Protein AF-A0A7Y2GYH1-F1 (afdb_monomer)

pLDDT: mean 75.06, std 11.49, range [41.12, 90.88]

Radius of gyration: 18.03 Å; Cα contacts (8 Å, |Δi|>4): 15; chains: 1; bounding box: 30×23×61 Å

Structure (mmCIF, N/CA/C/O backbone):
data_AF-A0A7Y2GYH1-F1
#
_entry.id   AF-A0A7Y2GYH1-F1
#
loop_
_atom_site.group_PDB
_atom_site.id
_atom_site.type_symbol
_atom_site.label_atom_id
_atom_site.label_alt_id
_atom_site.label_comp_id
_atom_site.label_asym_id
_atom_site.label_entity_id
_atom_site.label_seq_id
_atom_site.pdbx_PDB_ins_code
_atom_site.Cartn_x
_atom_site.Cartn_y
_atom_site.Cartn_z
_atom_site.occupancy
_atom_site.B_iso_or_equiv
_atom_site.auth_seq_id
_atom_site.auth_comp_id
_atom_site.auth_asym_id
_atom_site.auth_atom_id
_atom_site.pdbx_PDB_model_num
ATOM 1 N N . MET A 1 1 ? -15.263 -2.329 38.476 1.00 41.12 1 MET A N 1
ATOM 2 C CA . MET A 1 1 ? -14.025 -2.212 37.676 1.00 41.12 1 MET A CA 1
ATOM 3 C C . MET A 1 1 ? -14.426 -1.704 36.300 1.00 41.12 1 MET A C 1
ATOM 5 O O . MET A 1 1 ? -15.159 -2.406 35.620 1.00 41.12 1 MET A O 1
ATOM 9 N N . SER A 1 2 ? -14.077 -0.464 35.945 1.00 42.12 2 SER A N 1
ATOM 10 C CA . SER A 1 2 ? -14.417 0.104 34.632 1.00 42.12 2 SER A CA 1
ATOM 11 C C . SER A 1 2 ? -13.422 -0.423 33.597 1.00 42.12 2 SER A C 1
ATOM 13 O O . SER A 1 2 ? -12.247 -0.068 33.655 1.00 42.12 2 SER A O 1
ATOM 15 N N . HIS A 1 3 ? -13.866 -1.307 32.701 1.00 51.84 3 HIS A N 1
ATOM 16 C CA . HIS A 1 3 ? -13.098 -1.705 31.520 1.00 51.84 3 HIS A CA 1
ATOM 17 C C . HIS A 1 3 ? -13.133 -0.523 30.541 1.00 51.84 3 HIS A C 1
ATOM 19 O O . HIS A 1 3 ? -14.071 -0.370 29.763 1.00 51.84 3 HIS A O 1
ATOM 25 N N . ASN A 1 4 ? -12.149 0.373 30.640 1.00 55.56 4 ASN A N 1
ATOM 26 C CA . ASN A 1 4 ? -11.893 1.344 29.584 1.00 55.56 4 ASN A CA 1
ATOM 27 C C . ASN A 1 4 ? -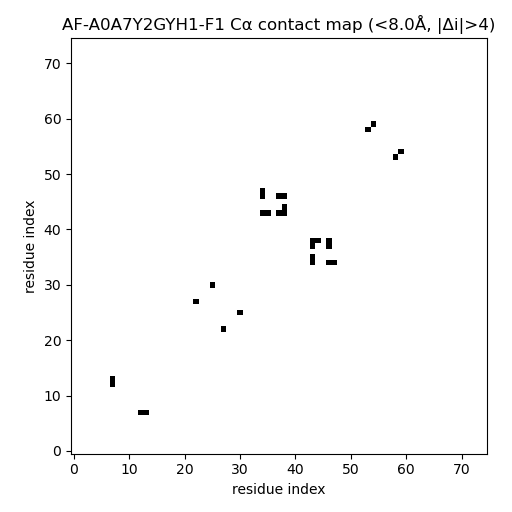11.333 0.562 28.396 1.00 55.56 4 ASN A C 1
ATOM 29 O O . ASN A 1 4 ? -10.154 0.222 28.382 1.00 55.56 4 ASN A O 1
ATOM 33 N N . ASP A 1 5 ? -12.182 0.250 27.418 1.00 57.75 5 ASP A N 1
ATOM 34 C CA . ASP A 1 5 ? -11.710 -0.149 26.098 1.00 57.75 5 ASP A CA 1
ATOM 35 C C . ASP A 1 5 ? -10.821 0.985 2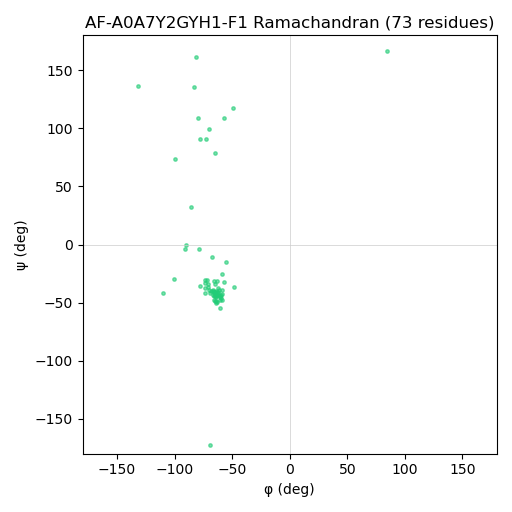5.576 1.00 57.75 5 ASP A C 1
ATOM 37 O O . ASP A 1 5 ? -11.326 2.063 25.250 1.00 57.75 5 ASP A O 1
ATOM 41 N N . GL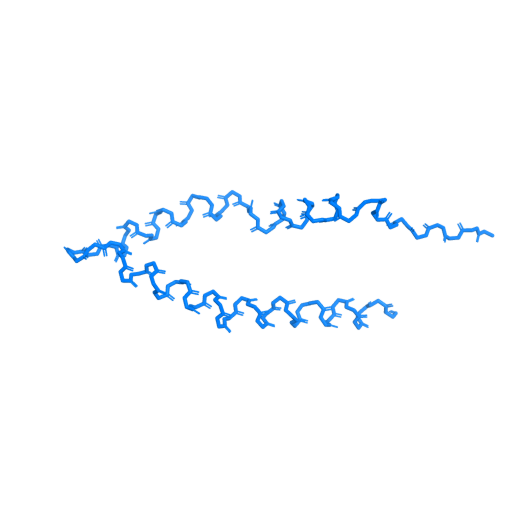U A 1 6 ? -9.507 0.764 25.511 1.00 59.62 6 GLU A N 1
ATOM 42 C CA . GLU A 1 6 ? -8.540 1.690 24.918 1.00 59.62 6 GLU A CA 1
ATOM 43 C C . GLU A 1 6 ? -8.822 1.823 23.415 1.00 59.62 6 GLU A C 1
ATOM 45 O O . GLU A 1 6 ? -8.221 1.187 22.550 1.00 59.62 6 GLU A O 1
ATOM 50 N N . ARG A 1 7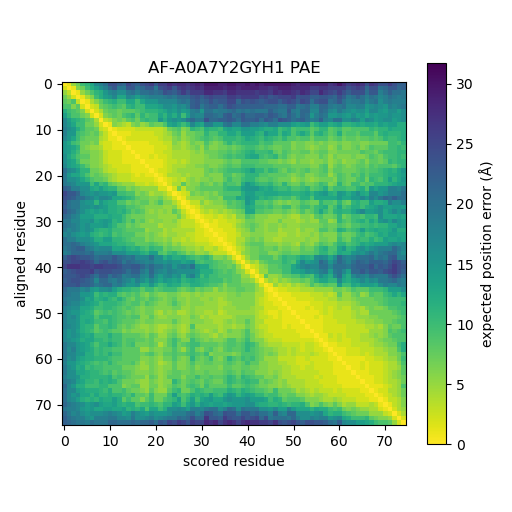 ? -9.829 2.627 23.081 1.00 62.09 7 ARG A N 1
ATOM 51 C CA . ARG A 1 7 ? -10.141 3.011 21.712 1.00 62.09 7 ARG A CA 1
ATOM 52 C C . ARG A 1 7 ? -9.232 4.170 21.343 1.00 62.09 7 ARG A C 1
ATOM 54 O O . ARG A 1 7 ? -9.081 5.118 22.110 1.00 62.09 7 ARG A O 1
ATOM 61 N N . PHE A 1 8 ? -8.658 4.112 20.143 1.00 64.44 8 PHE A N 1
ATOM 62 C CA . PHE A 1 8 ? -7.922 5.237 19.574 1.00 64.44 8 PHE A CA 1
ATOM 63 C C . PHE A 1 8 ? -8.760 6.517 19.692 1.00 64.44 8 PHE A C 1
ATOM 65 O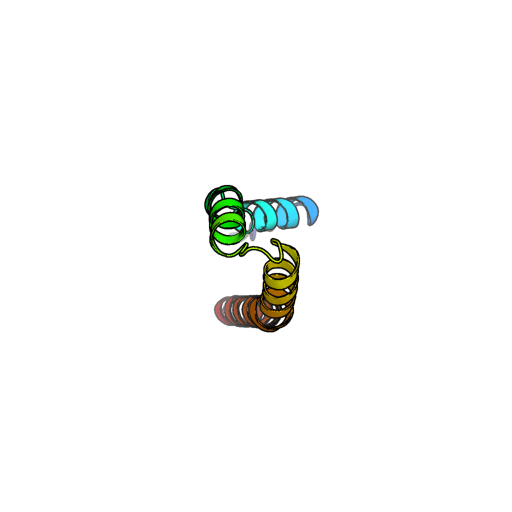 O . PHE A 1 8 ? -9.844 6.612 19.117 1.00 64.44 8 PHE A O 1
ATOM 72 N N . SER A 1 9 ? -8.235 7.492 20.440 1.00 67.06 9 SER A N 1
ATOM 73 C CA . SER A 1 9 ? -8.909 8.759 20.761 1.00 67.06 9 SER A CA 1
ATOM 74 C C . SER A 1 9 ? -9.288 9.563 19.505 1.00 67.06 9 SER A C 1
ATOM 76 O O . SER A 1 9 ? -10.264 10.308 19.497 1.00 67.06 9 SER A O 1
ATOM 78 N N . SER A 1 10 ? -8.570 9.352 18.393 1.00 79.44 10 SER A N 1
ATOM 79 C CA . SER A 1 10 ? -8.849 9.997 17.111 1.00 79.44 10 SER A CA 1
ATOM 80 C C . SER A 1 10 ? -8.871 9.006 15.950 1.00 79.44 10 SER A C 1
ATOM 82 O O . SER A 1 10 ? -7.972 8.175 15.800 1.00 79.44 10 SER A O 1
ATOM 84 N N . ARG A 1 11 ? -9.866 9.163 15.063 1.00 78.06 11 ARG A N 1
ATOM 85 C CA . ARG A 1 11 ? -9.949 8.445 13.777 1.00 78.06 11 ARG A CA 1
ATOM 86 C C . ARG A 1 11 ? -8.705 8.677 12.920 1.00 78.06 11 ARG A C 1
ATOM 88 O O . ARG A 1 11 ? -8.294 7.770 12.210 1.00 78.06 11 ARG A O 1
ATOM 95 N N . LEU A 1 12 ? -8.094 9.861 13.021 1.00 81.06 12 LEU A N 1
ATOM 96 C CA . LEU A 1 12 ? -6.842 10.179 12.332 1.00 81.06 12 LEU A CA 1
ATOM 97 C C . LEU A 1 12 ? -5.670 9.374 12.895 1.00 81.06 12 LEU A C 1
ATOM 99 O O . LEU A 1 12 ? -4.868 8.868 12.121 1.00 81.06 12 LEU A O 1
ATOM 103 N N . GLY A 1 13 ? -5.606 9.201 14.220 1.00 83.56 13 GLY A N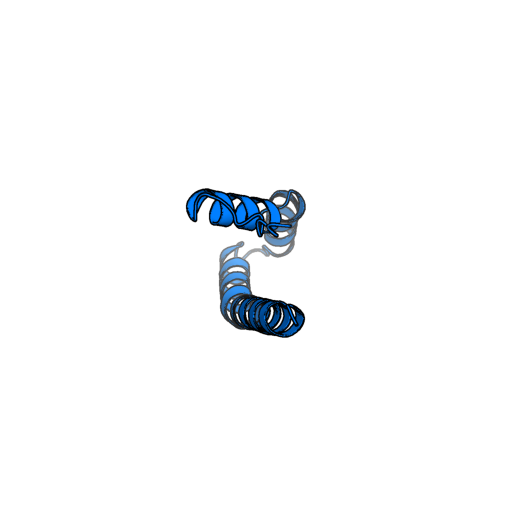 1
ATOM 104 C CA . GLY A 1 13 ? -4.588 8.368 14.866 1.00 83.56 13 GLY A CA 1
ATOM 105 C C . GLY A 1 13 ? -4.693 6.909 14.428 1.00 83.56 13 GLY A C 1
ATOM 106 O O . GLY A 1 13 ? -3.692 6.313 14.049 1.00 83.56 13 GLY A O 1
ATOM 107 N N . LEU A 1 14 ? -5.918 6.375 14.366 1.00 82.44 14 LEU A N 1
ATOM 108 C CA . LEU A 1 14 ? -6.169 5.037 13.829 1.00 82.44 14 LEU A CA 1
ATOM 109 C C . LEU A 1 14 ? -5.724 4.925 12.361 1.00 82.44 14 LEU A C 1
ATOM 111 O O . LEU A 1 14 ? -5.028 3.979 12.001 1.00 82.44 14 LEU A O 1
ATOM 115 N N . LEU A 1 15 ? -6.106 5.892 11.517 1.00 83.00 15 LEU A N 1
ATOM 116 C CA . LEU A 1 15 ? -5.754 5.890 10.096 1.00 83.00 15 LEU A CA 1
ATOM 117 C C . LEU A 1 15 ? -4.232 5.919 9.902 1.00 83.00 15 LEU A C 1
ATOM 119 O O . LEU A 1 15 ? -3.706 5.145 9.113 1.00 83.00 15 LEU A O 1
ATOM 123 N N . LEU A 1 16 ? -3.530 6.774 10.651 1.00 85.25 16 LEU A N 1
ATOM 124 C CA . LEU A 1 16 ? -2.071 6.901 10.623 1.00 85.25 16 LEU A C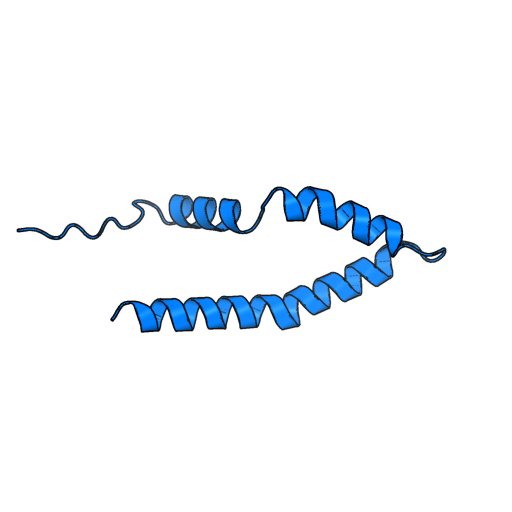A 1
ATOM 125 C C . LEU A 1 16 ? -1.373 5.621 11.096 1.00 85.25 16 LEU A C 1
ATOM 127 O O . LEU A 1 16 ? -0.412 5.193 10.463 1.00 85.25 16 LEU A O 1
ATOM 131 N N . SER A 1 17 ? -1.864 4.976 12.159 1.00 86.00 17 SER A N 1
ATOM 132 C CA . SER A 1 17 ? -1.323 3.693 12.623 1.00 86.00 17 SER A CA 1
ATOM 133 C C . SER A 1 17 ? -1.506 2.582 11.587 1.00 86.00 17 SER A C 1
ATOM 135 O O . SER A 1 17 ? -0.559 1.852 11.303 1.00 86.00 17 SER A O 1
ATOM 137 N N . VAL A 1 18 ? -2.691 2.480 10.975 1.00 82.94 18 VAL A N 1
ATOM 138 C CA . VAL A 1 18 ? -2.962 1.494 9.914 1.00 82.94 18 VAL A CA 1
ATOM 139 C C . VAL A 1 18 ? -2.121 1.785 8.669 1.00 82.94 18 VAL A C 1
ATOM 141 O O . VAL A 1 18 ? -1.556 0.861 8.093 1.00 82.94 18 VAL A O 1
ATOM 144 N N . LEU A 1 19 ? -1.971 3.055 8.284 1.00 84.12 19 LEU A N 1
ATOM 145 C CA . LEU A 1 19 ? -1.102 3.466 7.179 1.00 84.12 19 LEU A CA 1
ATOM 146 C C . LEU A 1 19 ? 0.369 3.132 7.449 1.00 84.12 19 LEU A C 1
ATOM 148 O O . LEU A 1 19 ? 1.048 2.657 6.545 1.00 84.12 19 LEU A O 1
ATOM 152 N N . GLY A 1 20 ? 0.853 3.325 8.678 1.00 83.25 20 GLY A N 1
ATOM 153 C CA . GLY A 1 20 ? 2.219 2.965 9.068 1.00 83.25 20 GLY A CA 1
ATOM 154 C C . GLY A 1 20 ? 2.487 1.458 9.018 1.00 83.25 20 GLY A C 1
ATOM 155 O O . GLY A 1 20 ? 3.583 1.045 8.652 1.00 83.25 20 GLY A O 1
ATOM 156 N N . ILE A 1 21 ? 1.482 0.632 9.324 1.00 80.81 21 ILE A N 1
ATOM 157 C CA . ILE A 1 21 ? 1.569 -0.830 9.178 1.00 80.81 21 ILE A CA 1
ATOM 158 C C . ILE A 1 21 ? 1.499 -1.238 7.698 1.00 80.81 21 ILE A C 1
ATOM 160 O O . ILE A 1 21 ? 2.255 -2.102 7.258 1.00 80.81 21 ILE A O 1
ATOM 164 N N . ALA A 1 22 ? 0.612 -0.615 6.917 1.00 80.56 22 ALA A N 1
ATOM 165 C CA . ALA A 1 22 ? 0.410 -0.943 5.507 1.00 80.56 22 ALA A CA 1
ATOM 166 C C . ALA A 1 22 ? 1.590 -0.507 4.616 1.00 80.56 22 ALA A C 1
ATOM 168 O O . ALA A 1 22 ? 1.958 -1.211 3.675 1.00 80.56 22 ALA A O 1
ATOM 169 N N . VAL A 1 23 ? 2.212 0.639 4.911 1.00 78.44 23 VAL A N 1
ATOM 170 C CA . VAL A 1 23 ? 3.356 1.189 4.169 1.00 78.44 23 VAL A CA 1
ATOM 171 C C . VAL A 1 23 ? 4.655 0.860 4.911 1.00 78.44 23 VAL A C 1
ATOM 173 O O . VAL A 1 23 ? 5.282 1.710 5.533 1.00 78.44 23 VAL A O 1
ATOM 176 N N . GLY A 1 24 ? 5.068 -0.407 4.850 1.00 76.31 24 GLY A N 1
ATOM 177 C CA . GLY A 1 24 ? 6.335 -0.859 5.430 1.00 76.31 24 GLY A CA 1
ATOM 178 C C . GLY A 1 24 ? 7.553 -0.589 4.536 1.00 76.31 24 GLY A C 1
ATOM 179 O O . GLY A 1 24 ? 7.440 -0.469 3.313 1.00 76.31 24 GLY A O 1
ATOM 180 N N . THR A 1 25 ? 8.753 -0.611 5.130 1.00 69.56 25 THR A N 1
ATOM 181 C CA . THR A 1 25 ? 10.055 -0.513 4.435 1.00 69.56 25 THR A CA 1
ATOM 182 C C . THR A 1 25 ? 10.146 -1.470 3.241 1.00 69.56 25 THR A C 1
ATOM 184 O O . THR A 1 25 ? 10.659 -1.118 2.181 1.00 69.56 25 THR A O 1
ATOM 187 N N . GLY A 1 26 ? 9.566 -2.668 3.361 1.00 65.62 26 GLY A N 1
ATOM 188 C CA . GLY A 1 26 ? 9.500 -3.639 2.272 1.00 65.62 26 GLY A CA 1
ATOM 189 C C . GLY A 1 26 ? 8.781 -3.121 1.022 1.00 65.62 26 GLY A C 1
ATOM 190 O O . GLY A 1 26 ? 9.265 -3.366 -0.079 1.00 65.62 26 GLY A O 1
ATOM 191 N N . ASN A 1 27 ? 7.687 -2.364 1.157 1.00 73.94 27 ASN A N 1
ATOM 192 C CA . ASN A 1 27 ? 6.940 -1.851 0.005 1.00 73.94 27 ASN A CA 1
ATOM 193 C C . ASN A 1 27 ? 7.724 -0.757 -0.738 1.00 73.94 27 ASN A C 1
ATOM 195 O O . ASN A 1 27 ? 7.689 -0.696 -1.960 1.00 73.94 27 ASN A O 1
ATOM 199 N N . ILE A 1 28 ? 8.505 0.048 -0.012 1.00 73.25 28 ILE A N 1
ATOM 200 C CA . ILE A 1 28 ? 9.281 1.165 -0.573 1.00 73.25 28 ILE A CA 1
ATOM 201 C C . ILE A 1 28 ? 10.500 0.678 -1.369 1.00 73.25 28 ILE A C 1
ATOM 203 O O . ILE A 1 28 ? 10.813 1.254 -2.403 1.00 73.25 28 ILE A O 1
ATOM 207 N N . TRP A 1 29 ? 11.180 -0.387 -0.928 1.00 69.12 29 TRP A N 1
ATOM 208 C CA . TRP A 1 29 ? 12.425 -0.856 -1.564 1.00 69.12 29 TRP A CA 1
ATOM 209 C C . TRP A 1 29 ? 12.238 -2.053 -2.502 1.00 69.12 29 TRP A C 1
ATOM 211 O O . TRP A 1 29 ? 12.984 -2.210 -3.473 1.00 69.12 29 TRP A O 1
ATOM 221 N N . ARG A 1 30 ? 11.244 -2.913 -2.246 1.00 73.81 30 ARG A N 1
ATOM 222 C CA . ARG A 1 30 ? 10.958 -4.075 -3.099 1.00 73.81 30 ARG A CA 1
ATOM 223 C C . ARG A 1 30 ? 10.217 -3.667 -4.368 1.00 73.81 30 ARG A C 1
ATOM 225 O O . ARG A 1 30 ? 10.492 -4.234 -5.420 1.00 73.81 30 ARG A O 1
ATOM 232 N N . PHE A 1 31 ? 9.333 -2.671 -4.292 1.00 78.94 31 PHE A N 1
ATOM 233 C CA . PHE A 1 31 ? 8.569 -2.205 -5.447 1.00 78.94 31 PHE A CA 1
ATOM 234 C C . PHE A 1 31 ? 9.448 -1.622 -6.567 1.00 78.94 31 PHE A C 1
ATOM 236 O O . PHE A 1 31 ? 9.321 -2.107 -7.689 1.00 78.94 31 PHE A O 1
ATOM 243 N N . PRO A 1 32 ? 10.400 -0.698 -6.310 1.00 72.31 32 PRO A N 1
ATOM 244 C CA . PRO A 1 32 ? 11.276 -0.169 -7.354 1.00 72.31 32 PRO A CA 1
ATOM 245 C C . PRO A 1 32 ? 12.145 -1.253 -7.980 1.00 72.31 32 PRO A C 1
ATOM 247 O O . PRO A 1 32 ? 12.350 -1.247 -9.186 1.00 72.31 32 PRO A O 1
ATOM 250 N N . ARG A 1 33 ? 12.622 -2.216 -7.176 1.00 75.31 33 ARG A N 1
ATOM 251 C CA . ARG A 1 33 ? 13.413 -3.341 -7.684 1.00 75.31 33 ARG A CA 1
ATOM 252 C C . ARG A 1 33 ? 12.587 -4.211 -8.626 1.00 75.31 33 ARG A C 1
ATOM 254 O O . ARG A 1 33 ? 13.031 -4.482 -9.730 1.00 75.31 33 ARG A O 1
ATOM 261 N N . ILE A 1 34 ? 11.388 -4.624 -8.213 1.00 76.56 34 ILE A N 1
ATOM 262 C CA . ILE A 1 34 ? 10.516 -5.458 -9.049 1.00 76.56 34 ILE A CA 1
ATOM 263 C C . ILE A 1 34 ? 10.086 -4.683 -10.297 1.00 76.56 34 ILE A C 1
ATOM 265 O O . ILE A 1 34 ? 10.147 -5.242 -11.387 1.00 76.56 34 ILE A O 1
ATOM 269 N N . ALA A 1 35 ? 9.720 -3.408 -10.167 1.00 77.00 35 ALA A N 1
ATOM 270 C CA . ALA A 1 35 ? 9.380 -2.566 -11.306 1.00 77.00 35 ALA A CA 1
ATOM 271 C C . ALA A 1 35 ? 10.559 -2.448 -12.281 1.00 77.00 35 ALA A C 1
ATOM 273 O O . ALA A 1 35 ? 10.371 -2.669 -13.471 1.00 77.00 35 ALA A O 1
ATOM 274 N N . ALA A 1 36 ? 11.778 -2.196 -11.794 1.00 72.50 36 ALA A N 1
ATOM 275 C CA . ALA A 1 36 ? 12.977 -2.110 -12.626 1.00 72.50 36 ALA A CA 1
ATOM 276 C C . ALA A 1 36 ? 13.331 -3.446 -13.301 1.00 72.50 36 ALA A C 1
ATOM 278 O O . ALA A 1 36 ? 13.666 -3.454 -14.477 1.00 72.50 36 ALA A O 1
ATOM 279 N N . THR A 1 37 ? 13.219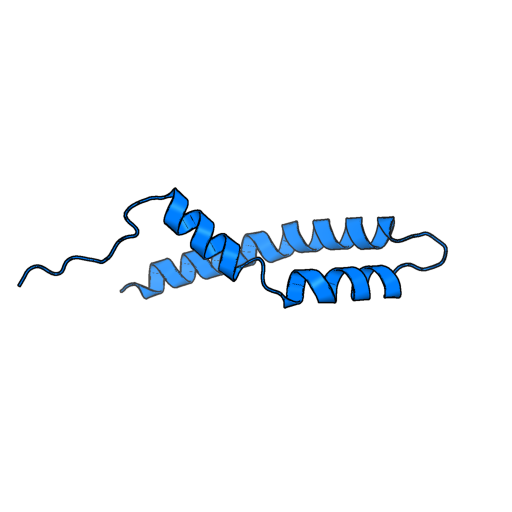 -4.581 -12.603 1.00 71.31 37 THR A N 1
ATOM 280 C CA . THR A 1 37 ? 13.509 -5.907 -13.183 1.00 71.31 37 THR A CA 1
ATOM 281 C C . THR A 1 37 ? 12.441 -6.370 -14.179 1.00 71.31 37 THR A C 1
ATOM 283 O O . THR A 1 37 ? 12.762 -7.089 -15.117 1.00 71.31 37 THR A O 1
ATOM 286 N N . ASN A 1 38 ? 11.178 -5.971 -14.001 1.00 70.00 38 ASN A N 1
ATOM 287 C CA . ASN A 1 38 ? 10.080 -6.328 -14.912 1.00 70.00 38 ASN A CA 1
ATOM 288 C C . ASN A 1 38 ? 9.873 -5.302 -16.039 1.00 70.00 38 ASN A C 1
ATOM 290 O O . ASN A 1 38 ? 9.037 -5.510 -16.917 1.00 70.00 38 ASN A O 1
ATOM 294 N N . SER A 1 39 ? 10.631 -4.204 -16.031 1.00 65.38 39 SER A N 1
ATOM 295 C CA . SER A 1 39 ? 10.676 -3.248 -17.133 1.00 65.38 39 SER A CA 1
ATOM 296 C C . SER A 1 39 ? 11.557 -3.820 -18.241 1.00 65.38 39 SER A C 1
ATOM 298 O O . SER A 1 39 ? 12.768 -3.627 -18.232 1.00 65.38 39 SER A O 1
ATOM 300 N N . GLY A 1 40 ? 10.961 -4.560 -19.178 1.00 63.97 40 GLY A N 1
ATOM 301 C CA . GLY A 1 40 ? 11.612 -4.852 -20.461 1.00 63.97 40 GLY A CA 1
ATOM 302 C C . GLY A 1 40 ? 11.720 -3.595 -21.338 1.00 63.97 40 GLY A C 1
ATOM 303 O O . GLY A 1 40 ? 11.320 -2.506 -20.920 1.00 63.97 40 GLY A O 1
ATOM 304 N N . ASP A 1 41 ? 12.161 -3.751 -22.589 1.00 59.06 41 ASP A N 1
ATOM 305 C CA . ASP A 1 41 ? 12.380 -2.652 -23.557 1.00 59.06 41 ASP A CA 1
ATOM 306 C C . ASP A 1 41 ? 11.147 -1.750 -23.812 1.00 59.06 41 ASP A C 1
ATOM 308 O O . ASP A 1 41 ? 11.268 -0.648 -24.340 1.00 59.06 41 ASP A O 1
ATOM 312 N N . GLN A 1 42 ? 9.952 -2.192 -23.400 1.00 62.47 42 GLN A N 1
ATOM 313 C CA . GLN A 1 42 ? 8.671 -1.480 -23.525 1.00 62.47 42 GLN A CA 1
ATOM 314 C C . GLN A 1 42 ? 8.340 -0.570 -22.317 1.00 62.47 42 GLN A C 1
ATOM 316 O O . GLN A 1 42 ? 7.308 0.101 -22.308 1.00 62.47 42 GLN A O 1
ATOM 321 N N . GLY A 1 43 ? 9.211 -0.523 -21.300 1.00 63.69 43 GLY A N 1
ATOM 322 C CA . GLY A 1 43 ? 9.085 0.338 -20.121 1.00 63.69 43 GLY A CA 1
ATOM 323 C C . GLY A 1 43 ? 8.216 -0.225 -18.986 1.00 63.69 43 GLY A C 1
ATOM 324 O O . GLY A 1 43 ? 7.460 -1.183 -19.140 1.00 63.69 43 GLY A O 1
ATOM 325 N N . ALA A 1 44 ? 8.308 0.408 -17.811 1.00 68.12 44 ALA A N 1
ATOM 326 C CA . ALA A 1 44 ? 7.633 -0.009 -16.571 1.00 68.12 44 ALA A CA 1
ATOM 327 C C . ALA A 1 44 ? 6.095 0.114 -16.595 1.00 68.12 44 ALA A C 1
ATOM 329 O O . ALA A 1 44 ? 5.418 -0.356 -15.678 1.00 68.12 44 ALA A O 1
ATOM 330 N N . GLY A 1 45 ? 5.530 0.781 -17.609 1.00 73.19 45 GLY A N 1
ATOM 331 C CA . GLY A 1 45 ? 4.123 1.193 -17.640 1.00 73.19 45 GLY A CA 1
ATOM 332 C C . GLY A 1 45 ? 3.133 0.028 -17.647 1.00 73.19 45 GLY A C 1
ATOM 333 O O . GLY A 1 45 ? 2.164 0.044 -16.890 1.00 73.19 45 GLY A O 1
ATOM 334 N N . ALA A 1 46 ? 3.394 -1.016 -18.440 1.00 79.19 46 ALA A N 1
ATOM 335 C CA . ALA A 1 46 ? 2.518 -2.188 -18.510 1.00 79.19 46 ALA A CA 1
ATOM 336 C C . ALA A 1 46 ? 2.512 -2.985 -17.192 1.00 79.19 46 ALA A C 1
ATOM 338 O O . ALA A 1 46 ? 1.458 -3.421 -16.728 1.00 79.19 46 ALA A O 1
ATOM 339 N N . PHE A 1 47 ? 3.679 -3.114 -16.550 1.00 80.56 47 PHE A N 1
ATOM 340 C CA . PHE A 1 47 ? 3.810 -3.756 -15.242 1.00 80.56 47 PHE A CA 1
ATOM 341 C C . PHE A 1 47 ? 3.069 -2.973 -14.152 1.00 80.56 47 PHE A C 1
ATOM 343 O O . PHE A 1 47 ? 2.330 -3.565 -13.370 1.00 80.56 47 PHE A O 1
ATOM 350 N N . LEU A 1 48 ? 3.211 -1.643 -14.130 1.00 81.75 48 LEU A N 1
ATOM 351 C CA . LEU A 1 48 ? 2.491 -0.769 -13.199 1.00 81.75 48 LEU A CA 1
ATOM 352 C C . LEU A 1 48 ? 0.973 -0.896 -13.354 1.00 81.75 48 LEU A C 1
ATOM 354 O O . LEU A 1 48 ? 0.263 -0.992 -12.354 1.00 81.75 48 LEU A O 1
ATOM 358 N N . LEU A 1 49 ? 0.476 -0.941 -14.593 1.00 84.69 49 LEU A N 1
ATOM 359 C CA . LEU A 1 49 ? -0.953 -1.080 -14.869 1.00 84.69 49 LEU A CA 1
ATOM 360 C C . LEU A 1 49 ? -1.495 -2.422 -14.355 1.00 84.69 49 LEU A C 1
ATOM 362 O O . LEU A 1 49 ? -2.486 -2.453 -13.625 1.00 84.69 49 LEU A O 1
ATOM 366 N N . ALA A 1 50 ? -0.810 -3.524 -14.675 1.00 84.06 50 ALA A N 1
ATOM 367 C CA . ALA A 1 50 ? -1.159 -4.853 -14.178 1.00 84.06 50 ALA A CA 1
ATOM 368 C C . ALA A 1 50 ? -1.077 -4.928 -12.643 1.00 84.06 50 ALA A C 1
ATOM 370 O O . ALA A 1 50 ? -1.949 -5.515 -12.004 1.00 84.06 50 ALA A O 1
ATOM 371 N N . TRP A 1 51 ? -0.072 -4.287 -12.041 1.00 82.75 51 TRP A N 1
ATOM 372 C CA . TRP A 1 51 ? 0.114 -4.227 -10.593 1.00 82.75 51 TRP A CA 1
ATOM 373 C C . TRP A 1 51 ? -1.020 -3.476 -9.884 1.00 82.75 51 TRP A C 1
ATOM 375 O O . TRP A 1 51 ? -1.534 -3.969 -8.882 1.00 82.75 51 TRP A O 1
ATOM 385 N N . ILE A 1 52 ? -1.467 -2.333 -10.419 1.00 85.31 52 ILE A N 1
ATOM 386 C CA . ILE A 1 52 ? -2.612 -1.582 -9.877 1.00 85.31 52 ILE A CA 1
ATOM 387 C C . ILE A 1 52 ? -3.896 -2.406 -9.986 1.00 85.31 52 ILE A C 1
ATOM 389 O O . ILE A 1 52 ? -4.647 -2.498 -9.018 1.00 85.31 52 ILE A O 1
ATOM 393 N N . ILE A 1 53 ? -4.145 -3.038 -11.136 1.00 88.69 53 ILE A N 1
ATOM 394 C CA . ILE A 1 53 ? -5.328 -3.886 -11.333 1.00 88.69 53 ILE A CA 1
ATOM 395 C C . ILE A 1 53 ? -5.321 -5.047 -10.335 1.00 88.69 53 ILE A C 1
ATOM 397 O O . ILE A 1 53 ? -6.336 -5.317 -9.693 1.00 88.69 53 ILE A O 1
ATOM 401 N N . PHE A 1 54 ? -4.172 -5.698 -10.151 1.00 87.50 54 PHE A N 1
ATOM 402 C CA . PHE A 1 54 ? -4.028 -6.793 -9.199 1.00 87.50 54 PHE A CA 1
ATOM 403 C C . PHE A 1 54 ? -4.227 -6.330 -7.750 1.00 87.50 54 PHE A C 1
ATOM 405 O O . PHE A 1 54 ? -4.914 -6.996 -6.979 1.00 87.50 54 PHE A O 1
ATOM 412 N N . LEU A 1 55 ? -3.701 -5.158 -7.380 1.00 85.62 55 LEU A N 1
ATOM 413 C CA . LEU A 1 55 ? -3.975 -4.540 -6.083 1.00 85.62 55 LEU A CA 1
ATOM 414 C C . LEU A 1 55 ? -5.471 -4.279 -5.887 1.00 85.62 55 LEU A C 1
ATOM 416 O O . LEU A 1 55 ? -6.018 -4.644 -4.855 1.00 85.62 55 LEU A O 1
ATOM 420 N N . LEU A 1 56 ? -6.162 -3.694 -6.860 1.00 87.12 56 LEU A N 1
ATOM 421 C CA . LEU A 1 56 ? -7.586 -3.389 -6.711 1.00 87.12 56 LEU A CA 1
ATOM 422 C C . LEU A 1 56 ? -8.439 -4.658 -6.623 1.00 87.12 56 LEU A C 1
ATOM 424 O O . LEU A 1 56 ? -9.317 -4.749 -5.769 1.00 87.12 56 LEU A O 1
ATOM 428 N N . ILE A 1 57 ? -8.160 -5.651 -7.469 1.00 90.88 57 ILE A N 1
ATOM 429 C CA . ILE A 1 57 ? -8.935 -6.894 -7.515 1.00 90.88 57 ILE A CA 1
ATOM 430 C C . ILE A 1 57 ? -8.638 -7.787 -6.315 1.00 90.88 57 ILE A C 1
ATOM 432 O O . ILE A 1 57 ? -9.536 -8.489 -5.872 1.00 90.88 57 ILE A O 1
ATOM 436 N N . TRP A 1 58 ? -7.412 -7.791 -5.792 1.00 87.19 58 TRP A N 1
ATOM 437 C CA . TRP A 1 58 ? -7.004 -8.756 -4.770 1.00 87.19 58 TRP A CA 1
ATOM 438 C C . TRP A 1 58 ? -6.805 -8.129 -3.390 1.00 87.19 58 TRP A C 1
ATOM 440 O O . TRP A 1 58 ? -7.275 -8.677 -2.397 1.00 87.19 58 TRP A O 1
ATOM 450 N N . SER A 1 59 ? -6.190 -6.947 -3.302 1.00 84.62 59 SER A N 1
ATOM 451 C CA . SER A 1 59 ? -5.948 -6.278 -2.017 1.00 84.62 59 SER A CA 1
ATOM 452 C C . SER A 1 59 ? -7.236 -5.774 -1.373 1.00 84.62 59 SER A C 1
ATOM 454 O O . SER A 1 59 ? -7.413 -5.968 -0.175 1.00 84.62 59 SER A O 1
ATOM 456 N N . ILE A 1 60 ? -8.163 -5.189 -2.143 1.00 86.12 60 ILE A N 1
ATOM 457 C CA . ILE A 1 60 ? -9.440 -4.695 -1.600 1.00 86.12 60 ILE A CA 1
ATOM 458 C C . ILE A 1 60 ? -10.262 -5.825 -0.959 1.00 86.12 60 ILE A C 1
ATOM 460 O O . ILE A 1 60 ? -10.613 -5.691 0.217 1.00 86.12 60 ILE A O 1
ATOM 464 N N . PRO A 1 61 ? -10.571 -6.943 -1.647 1.00 86.81 61 PRO A N 1
ATOM 465 C CA . PRO A 1 61 ? -11.339 -8.011 -1.016 1.00 86.81 61 PRO A CA 1
ATOM 466 C C . PRO A 1 61 ? -10.583 -8.686 0.125 1.00 86.81 61 PRO A C 1
ATOM 468 O O . PRO A 1 61 ? -11.226 -9.094 1.088 1.00 86.81 61 PRO A O 1
ATOM 471 N N . LEU A 1 62 ? -9.250 -8.766 0.070 1.00 87.19 62 LEU A N 1
ATOM 472 C CA . LEU A 1 62 ? -8.455 -9.325 1.164 1.00 87.19 62 LEU A CA 1
ATOM 473 C C . LEU A 1 62 ? -8.545 -8.459 2.428 1.00 87.19 62 LEU A C 1
ATOM 475 O O . LEU A 1 62 ? -8.806 -8.991 3.502 1.00 87.19 62 LEU A O 1
ATOM 479 N N . ILE A 1 63 ? -8.440 -7.133 2.298 1.00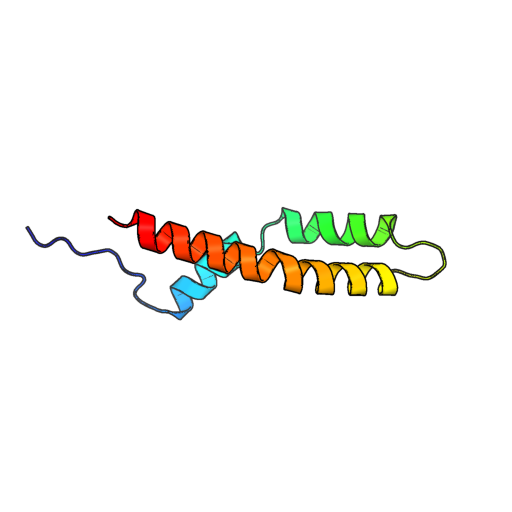 84.56 63 ILE A N 1
ATOM 480 C CA . ILE A 1 63 ? -8.608 -6.198 3.423 1.00 84.56 63 ILE A CA 1
ATOM 481 C C . ILE A 1 63 ? -10.036 -6.268 3.976 1.00 84.56 63 ILE A C 1
ATOM 483 O O . ILE A 1 63 ? -10.236 -6.255 5.189 1.00 84.56 63 ILE A O 1
ATOM 487 N N . ILE A 1 64 ? -11.048 -6.374 3.107 1.00 85.94 64 ILE A N 1
ATOM 488 C CA . ILE A 1 64 ? -12.443 -6.560 3.536 1.00 85.94 64 ILE A CA 1
ATOM 489 C C . ILE A 1 64 ? -12.600 -7.885 4.292 1.00 85.94 64 ILE A C 1
ATOM 491 O O . ILE A 1 64 ? -13.275 -7.918 5.322 1.00 85.94 64 ILE A O 1
ATOM 495 N N . ALA A 1 65 ? -11.970 -8.961 3.817 1.00 87.56 65 ALA A N 1
ATOM 496 C CA . ALA A 1 65 ? -11.996 -10.266 4.464 1.00 87.56 65 ALA A CA 1
ATOM 497 C C . ALA A 1 65 ? -11.293 -10.237 5.830 1.00 87.56 65 ALA A C 1
ATOM 499 O O . ALA A 1 65 ? -11.890 -10.671 6.813 1.00 87.56 65 ALA A O 1
ATOM 500 N N . GLU A 1 66 ? -10.087 -9.669 5.928 1.00 84.62 66 GLU A N 1
ATOM 501 C CA . GLU A 1 66 ? -9.370 -9.468 7.196 1.00 84.62 66 GLU A CA 1
ATOM 502 C C . GLU A 1 66 ? -10.183 -8.618 8.172 1.00 84.62 66 GLU A C 1
ATOM 504 O O . GLU A 1 66 ? -10.298 -8.958 9.348 1.00 84.62 66 GLU A O 1
ATOM 509 N N . TYR A 1 67 ? -10.814 -7.546 7.691 1.00 82.31 67 TYR A N 1
ATOM 510 C CA . TYR A 1 67 ? -11.663 -6.701 8.521 1.00 82.31 67 TYR A CA 1
ATOM 511 C C . TYR A 1 67 ? -12.927 -7.435 8.997 1.00 82.31 67 TYR A C 1
ATOM 513 O O . TYR A 1 67 ? -13.329 -7.300 10.156 1.00 82.31 67 TYR A O 1
ATOM 521 N N . ALA A 1 68 ? -13.550 -8.246 8.137 1.00 83.50 68 ALA A N 1
ATOM 522 C CA . ALA A 1 68 ? -14.704 -9.071 8.490 1.00 83.50 68 ALA A CA 1
ATOM 523 C C . ALA A 1 68 ? -14.341 -10.167 9.509 1.00 83.50 68 ALA A C 1
ATOM 525 O O . ALA A 1 68 ? -15.093 -10.394 10.460 1.00 83.50 68 ALA A O 1
ATOM 526 N N . LEU A 1 69 ? -13.177 -10.803 9.346 1.00 83.44 69 LEU A N 1
ATOM 527 C CA . LEU A 1 69 ? -12.608 -11.774 10.283 1.00 83.44 69 LEU A CA 1
ATOM 528 C C . LEU A 1 69 ? -12.258 -11.122 11.622 1.00 83.44 69 LEU A C 1
ATOM 530 O O . LEU A 1 69 ? -12.698 -11.610 12.657 1.00 83.44 69 LEU A O 1
ATOM 534 N N . GLY A 1 70 ? -11.563 -9.984 11.623 1.00 78.12 70 GLY A N 1
ATOM 535 C CA . GLY A 1 70 ? -11.222 -9.238 12.838 1.00 78.12 70 GLY A CA 1
ATOM 536 C C . GLY A 1 70 ? -12.451 -8.718 13.587 1.00 78.12 70 GLY A C 1
ATOM 537 O O . GLY A 1 70 ? -12.460 -8.668 14.814 1.00 78.12 70 GLY A O 1
ATOM 538 N N . ARG A 1 71 ? -13.536 -8.394 12.871 1.00 71.50 71 ARG A N 1
ATOM 539 C CA . ARG A 1 71 ? -14.825 -8.055 13.487 1.00 71.50 71 ARG A CA 1
ATOM 540 C C . ARG A 1 71 ? -15.501 -9.274 14.121 1.00 71.50 71 ARG A C 1
ATOM 542 O O . ARG A 1 71 ? -16.072 -9.132 15.196 1.00 71.50 71 ARG A O 1
ATOM 549 N N . LYS A 1 72 ? -15.437 -10.449 13.485 1.00 71.25 72 LYS A N 1
ATOM 550 C CA . LYS A 1 72 ? -15.977 -11.703 14.042 1.00 71.25 72 LYS A CA 1
ATOM 551 C C . LYS A 1 72 ? -15.128 -12.274 15.181 1.00 71.25 72 LYS A C 1
ATOM 553 O O . LYS A 1 72 ? -15.685 -12.900 16.068 1.00 71.25 72 LYS A O 1
ATOM 558 N N . GLY A 1 73 ? -13.816 -12.053 15.171 1.00 65.69 73 GLY A N 1
ATOM 559 C CA . GLY A 1 73 ? -12.884 -12.515 16.204 1.00 65.69 73 GLY A CA 1
ATOM 560 C C . GLY A 1 73 ? -12.864 -11.663 17.477 1.00 65.69 73 GLY A C 1
ATOM 561 O O . GLY A 1 73 ? -12.172 -12.018 18.420 1.00 65.69 73 GLY A O 1
ATOM 562 N N . ARG A 1 74 ? -13.612 -10.550 17.527 1.00 54.28 74 ARG A N 1
ATOM 563 C CA . ARG A 1 74 ? -13.859 -9.757 18.749 1.00 54.28 74 ARG A CA 1
ATOM 564 C C . ARG A 1 74 ? -15.049 -10.294 19.568 1.00 54.28 74 ARG A C 1
ATOM 566 O O . ARG A 1 74 ? -15.773 -9.498 20.166 1.00 54.28 74 ARG A O 1
ATOM 573 N N . MET A 1 75 ? -15.272 -11.610 19.537 1.00 44.66 75 MET A N 1
ATOM 574 C CA . MET A 1 75 ? -16.179 -12.330 20.438 1.00 44.66 75 MET A CA 1
ATOM 575 C C . MET A 1 75 ? -15.374 -12.970 21.561 1.00 44.66 75 MET A C 1
ATOM 577 O O . MET A 1 75 ? -14.293 -13.512 21.244 1.00 44.66 75 MET A O 1
#

Foldseek 3Di:
DDPPPPDDPDPVVVVVVVVDVVDDPCCVPVVVVVLVVPQDPVHSVVVVVVVVVCCVVPVVVVVVVVVVVVVVVVD

Solvent-accessible surface area (backbone atoms only — not comparable to full-atom values): 4532 Å² total; per-residue (Å²): 135,86,83,74,78,89,62,72,93,36,74,65,58,48,52,51,53,52,48,55,67,72,63,36,74,63,60,68,59,49,47,58,50,51,45,58,72,63,30,54,102,84,45,48,63,65,56,51,52,55,49,52,52,49,43,58,69,49,48,50,56,48,52,52,47,52,52,54,49,55,61,64,64,74,112

Sequence (75 aa):
MSHNDERFSSRLGLLLSVLGIAVGTGNIWRFPRIAATNSGDQGAGAFLLAWIIFLLIWSIPLIIAEYALGRKGRM

Secondary structure (DSSP, 8-state):
--------S-HHHHHHHHHHHHS-HHHHHHHHHHHHHH--TT-THHHHHHHHHHIIIIIHHHHHHHHHHHHHT--

Mean predicted aligned error: 10.29 Å